Protein AF-A0A7K9UZG1-F1 (afdb_monomer)

Secondary structure (DSSP, 8-state):
-HHHHHHHHHHHHHT--TT---HHHHHHHHHHHHHHHHHS-HHHHHHHHHTS-HHHHHHHHHHHHHHHHS--TTHHHHHHHHHHHHHHHTTTT--

InterPro domains:
  IPR006789 Actin-related protein 2/3 complex subunit 5 [PF04699] (2-91)
  IPR006789 Actin-related protein 2/3 complex subunit 5 [PTHR12644] (1-88)
  IPR036743 Actin-related protein 2/3 complex subunit 5 superfamily [G3DSA:1.25.40.190] (1-94)
  IPR036743 Actin-related protein 2/3 complex subunit 5 superfamily [SSF69103] (2-88)

Nearest PDB structures (foldseek):
  7jpn-assembly1_G  TM=9.437E-01  e=1.319E-07  Bos taurus
  6yw7-assembly1_G  TM=9.301E-01  e=1.935E-07  Homo sapiens
  1tyq-assembly1_G  TM=9.263E-01  e=1.935E-07  Bos taurus
  7aqk-assembly1_g  TM=9.349E-01  e=2.686E-07  Mus musculus
  4jd2-assembly1_G  TM=9.294E-01  e=3.940E-07  Bos taurus

Organism: Anseranas semipalmata (NCBI:txid8851)

Radius of gyration: 12.59 Å; Cα contacts (8 Å, |Δi|>4): 67; chains: 1; bounding box: 32×25×39 Å

Foldseek 3Di:
DLVVLLVLLVVLLVVQPPPDPDPVVNVVSLVSNLVSLLPDDLVSLLVSLVVDDLSSLVVLLVSLVVCVVVPDPPSVVSSVSNNVSSCVSNCVPPD

Solvent-accessible surface area (backbone atoms only — not comparable to full-atom values): 5584 Å² total; per-residue (Å²): 119,68,68,56,50,52,52,46,50,52,50,50,62,75,64,48,54,84,82,54,86,53,63,67,60,44,51,53,50,46,56,50,47,51,55,45,59,66,68,53,50,80,83,51,47,54,56,52,51,71,72,42,54,75,72,49,44,53,49,48,51,53,52,44,56,56,40,66,75,57,70,48,94,78,42,61,66,46,44,49,54,50,50,54,49,41,38,52,74,70,50,80,69,69,129

Sequence (95 aa):
RT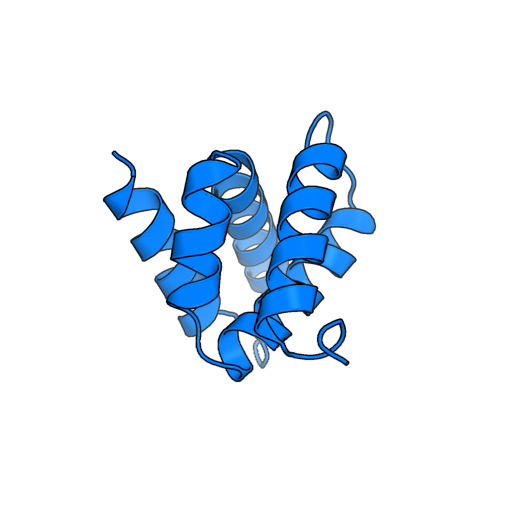GDALRALHAALRNAPLHARDRAVKEQAQGTMLRVLTSFKSSEIEQAVNSLDRNGIDLLMKYIYKGFEKPTENSSAILLQWHEKVGVSSGALGT

pLDDT: mean 77.89, std 10.1, range [44.38, 89.0]

Mean predicted aligned error: 6.72 Å

Structure (mmCIF, N/CA/C/O backbone):
data_AF-A0A7K9UZG1-F1
#
_entry.id   AF-A0A7K9UZG1-F1
#
loop_
_atom_site.group_PDB
_atom_site.id
_atom_site.type_symbol
_atom_site.label_atom_id
_atom_site.label_alt_id
_atom_site.label_comp_id
_atom_site.label_asym_id
_atom_site.label_entity_id
_atom_site.label_seq_id
_atom_site.pdbx_PDB_ins_code
_atom_site.Cartn_x
_atom_site.Cartn_y
_atom_site.Cartn_z
_atom_site.occupancy
_atom_site.B_iso_or_equiv
_atom_site.auth_seq_id
_atom_site.auth_comp_id
_atom_site.auth_asym_id
_atom_site.auth_atom_id
_atom_site.pdbx_PDB_model_num
ATOM 1 N N . ARG A 1 1 ? -16.019 -7.509 -3.450 1.00 52.66 1 ARG A N 1
ATOM 2 C CA . ARG A 1 1 ? -14.957 -6.840 -4.247 1.00 52.66 1 ARG A CA 1
ATOM 3 C C . ARG A 1 1 ? -13.692 -6.549 -3.423 1.00 52.66 1 ARG A C 1
ATOM 5 O O . ARG A 1 1 ? -12.623 -6.551 -4.005 1.00 52.66 1 ARG A O 1
ATOM 12 N N . THR A 1 2 ? -13.769 -6.393 -2.096 1.00 54.75 2 THR A N 1
ATOM 13 C CA . THR A 1 2 ? -12.611 -6.209 -1.188 1.00 54.75 2 THR A CA 1
ATOM 14 C C . THR A 1 2 ? -11.589 -7.353 -1.199 1.00 54.75 2 THR A C 1
ATOM 16 O O . THR A 1 2 ? -10.386 -7.113 -1.146 1.00 54.75 2 THR A O 1
ATOM 19 N N . GLY A 1 3 ? -12.048 -8.605 -1.320 1.00 65.31 3 GLY A N 1
ATOM 20 C CA . GLY A 1 3 ? -11.159 -9.773 -1.326 1.00 65.31 3 GLY A CA 1
ATOM 21 C C . GLY A 1 3 ? -10.149 -9.788 -2.481 1.00 65.31 3 GLY A C 1
ATOM 22 O O . GLY A 1 3 ? -9.042 -10.293 -2.313 1.00 65.31 3 GLY A O 1
ATOM 23 N N . ASP A 1 4 ? -10.489 -9.194 -3.628 1.00 77.31 4 ASP A N 1
ATOM 24 C CA . ASP A 1 4 ? -9.582 -9.094 -4.776 1.00 77.31 4 ASP A CA 1
ATOM 25 C C . ASP A 1 4 ? -8.441 -8.105 -4.528 1.00 77.31 4 ASP A C 1
ATOM 27 O O . ASP A 1 4 ? -7.298 -8.408 -4.859 1.00 77.31 4 ASP A O 1
ATOM 31 N N . ALA A 1 5 ? -8.716 -6.962 -3.889 1.00 79.62 5 ALA A N 1
ATOM 32 C CA . ALA A 1 5 ? -7.694 -5.961 -3.577 1.00 79.62 5 ALA A CA 1
ATOM 33 C C . ALA A 1 5 ? -6.654 -6.505 -2.583 1.00 79.62 5 ALA A C 1
ATOM 35 O O . ALA A 1 5 ? -5.453 -6.314 -2.763 1.00 79.62 5 ALA A O 1
ATOM 36 N N . LEU A 1 6 ? -7.104 -7.257 -1.575 1.00 82.88 6 LEU A N 1
ATOM 37 C CA . LEU A 1 6 ? -6.243 -7.866 -0.556 1.00 82.88 6 LEU A CA 1
ATOM 38 C C . LEU A 1 6 ? -5.398 -9.011 -1.132 1.00 82.88 6 LEU A C 1
ATOM 40 O O . LEU A 1 6 ? -4.192 -9.084 -0.890 1.00 82.88 6 LEU A O 1
ATOM 44 N N . ARG A 1 7 ? -5.987 -9.847 -1.998 1.00 83.19 7 ARG A N 1
ATOM 45 C CA . ARG A 1 7 ? -5.230 -10.857 -2.757 1.00 83.19 7 ARG A CA 1
ATOM 46 C C . ARG A 1 7 ? -4.226 -10.217 -3.711 1.00 83.19 7 ARG A C 1
ATOM 48 O O . ARG A 1 7 ? -3.112 -10.723 -3.817 1.00 83.19 7 ARG A O 1
ATOM 55 N N . ALA A 1 8 ? -4.587 -9.115 -4.368 1.00 84.06 8 ALA A N 1
ATOM 56 C CA . ALA A 1 8 ? -3.685 -8.374 -5.243 1.00 84.06 8 ALA A CA 1
ATOM 57 C C . ALA A 1 8 ? -2.510 -7.769 -4.463 1.00 84.06 8 ALA A C 1
ATOM 59 O O . ALA A 1 8 ? -1.375 -7.878 -4.916 1.00 84.06 8 ALA A O 1
ATOM 60 N N . LEU A 1 9 ? -2.759 -7.219 -3.269 1.00 84.19 9 LEU A N 1
ATOM 61 C CA . LEU A 1 9 ? -1.722 -6.716 -2.367 1.00 84.19 9 LEU A CA 1
ATOM 62 C C . LEU A 1 9 ? -0.747 -7.832 -1.966 1.00 84.19 9 LEU A C 1
ATOM 64 O O . LEU A 1 9 ? 0.461 -7.698 -2.150 1.00 84.19 9 LEU A O 1
ATOM 68 N N . HIS A 1 10 ? -1.267 -8.965 -1.485 1.00 82.38 10 HIS A N 1
ATOM 69 C CA . HIS A 1 10 ? -0.445 -10.123 -1.123 1.00 82.38 10 HIS A CA 1
ATOM 70 C C . HIS A 1 10 ? 0.346 -10.666 -2.316 1.00 82.38 10 HIS A C 1
ATOM 72 O O . HIS A 1 10 ? 1.525 -10.988 -2.177 1.00 82.38 10 HIS A O 1
ATOM 78 N N . ALA A 1 11 ? -0.274 -10.757 -3.494 1.00 82.06 11 ALA A N 1
ATOM 79 C CA . ALA A 1 11 ? 0.400 -11.200 -4.708 1.00 82.06 11 ALA A CA 1
ATOM 80 C C . ALA A 1 11 ? 1.505 -10.222 -5.130 1.00 82.06 11 ALA A C 1
ATOM 82 O O . ALA A 1 11 ? 2.597 -10.663 -5.476 1.00 82.06 11 ALA A O 1
ATOM 83 N N . ALA A 1 12 ? 1.253 -8.913 -5.056 1.00 79.56 12 ALA A N 1
ATOM 84 C CA . ALA A 1 12 ? 2.225 -7.879 -5.389 1.00 79.56 12 ALA A CA 1
ATOM 85 C C . ALA A 1 12 ? 3.411 -7.857 -4.414 1.00 79.56 12 ALA A C 1
ATOM 87 O O . ALA A 1 12 ? 4.541 -7.670 -4.851 1.00 79.56 12 ALA A O 1
ATOM 88 N N . LEU A 1 13 ? 3.178 -8.115 -3.123 1.00 78.62 13 LEU A N 1
ATOM 89 C CA . LEU A 1 13 ? 4.234 -8.227 -2.112 1.00 78.62 13 LEU A CA 1
ATOM 90 C C . LEU A 1 13 ? 5.031 -9.533 -2.239 1.00 78.62 13 LEU A C 1
ATOM 92 O O . LEU A 1 13 ? 6.254 -9.502 -2.141 1.00 78.62 13 LEU A O 1
ATOM 96 N N . ARG A 1 14 ? 4.381 -10.676 -2.513 1.00 74.88 14 ARG A N 1
ATOM 97 C CA . ARG A 1 14 ? 5.076 -11.963 -2.750 1.00 74.88 14 ARG A CA 1
ATOM 98 C C . ARG A 1 14 ? 5.897 -11.960 -4.030 1.00 74.88 14 ARG A C 1
ATOM 100 O O . ARG A 1 14 ? 6.996 -12.500 -4.046 1.00 74.88 14 ARG A O 1
ATOM 107 N N . ASN A 1 15 ? 5.354 -11.371 -5.091 1.00 68.06 15 ASN A N 1
ATOM 108 C CA . ASN A 1 15 ? 6.030 -11.247 -6.378 1.00 68.06 15 ASN A CA 1
ATOM 109 C C . ASN A 1 15 ? 6.834 -9.954 -6.484 1.00 68.06 15 ASN A C 1
ATOM 111 O O . ASN A 1 15 ? 7.285 -9.625 -7.582 1.00 68.06 15 ASN A O 1
ATOM 115 N N . ALA A 1 16 ? 7.006 -9.214 -5.382 1.00 67.50 16 ALA A N 1
ATOM 116 C CA . ALA A 1 16 ? 7.772 -7.985 -5.378 1.00 67.50 16 ALA A CA 1
ATOM 117 C C . ALA A 1 16 ? 9.172 -8.298 -5.919 1.00 67.50 16 ALA A C 1
ATOM 119 O O . ALA A 1 16 ? 9.913 -9.073 -5.306 1.00 67.50 16 ALA A O 1
ATOM 120 N N . PRO A 1 17 ? 9.554 -7.725 -7.071 1.00 64.62 17 PRO A N 1
ATOM 121 C CA . PRO A 1 17 ? 10.807 -8.039 -7.738 1.00 64.62 17 PRO A CA 1
ATOM 122 C C . PRO A 1 17 ? 11.975 -7.330 -7.029 1.00 64.62 17 PRO A C 1
ATOM 124 O O . PRO A 1 17 ? 12.700 -6.541 -7.634 1.00 64.62 17 PRO A O 1
ATOM 127 N N . LEU A 1 18 ? 12.161 -7.589 -5.728 1.00 58.75 18 LEU A N 1
ATOM 128 C CA . LEU A 1 18 ? 13.205 -6.999 -4.882 1.00 58.75 18 LEU A CA 1
ATOM 12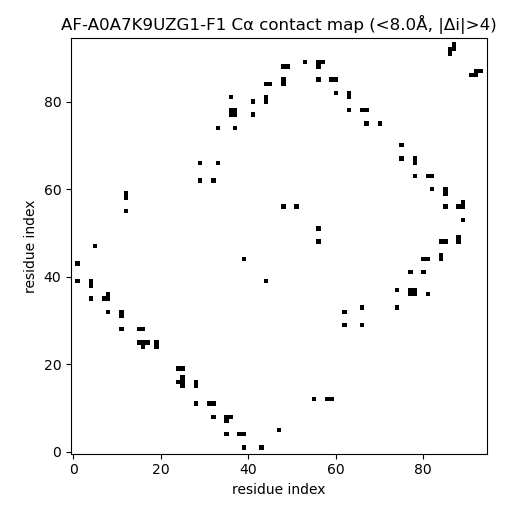9 C C . LEU A 1 18 ? 14.593 -7.254 -5.481 1.00 58.75 18 LEU A C 1
ATOM 131 O O . LEU A 1 18 ? 15.431 -6.355 -5.517 1.00 58.75 18 LEU A O 1
ATOM 135 N N . HIS A 1 19 ? 14.782 -8.449 -6.047 1.00 56.69 19 HIS A N 1
ATOM 136 C CA . HIS A 1 19 ? 16.023 -8.885 -6.684 1.00 56.69 19 HIS A CA 1
ATOM 137 C C . HIS A 1 19 ? 16.005 -8.832 -8.216 1.00 56.69 19 HIS A C 1
ATOM 139 O O . HIS A 1 19 ? 17.026 -9.140 -8.832 1.00 56.69 19 HIS A O 1
ATOM 145 N N . ALA A 1 20 ? 14.896 -8.450 -8.864 1.00 61.00 20 ALA A N 1
ATOM 146 C CA . ALA A 1 20 ? 14.910 -8.384 -10.324 1.00 61.00 20 ALA A CA 1
ATOM 147 C C . ALA A 1 20 ? 15.854 -7.267 -10.779 1.00 61.00 20 ALA A C 1
ATOM 149 O O . ALA A 1 20 ? 15.850 -6.159 -10.232 1.00 61.00 20 ALA A O 1
ATOM 150 N N . ARG A 1 21 ? 16.675 -7.554 -11.788 1.00 63.75 21 ARG A N 1
ATOM 151 C CA . ARG A 1 21 ? 17.537 -6.545 -12.416 1.00 63.75 21 ARG A CA 1
ATOM 152 C C . ARG A 1 21 ? 16.736 -5.596 -13.311 1.00 63.75 21 ARG A C 1
ATOM 154 O O . ARG A 1 21 ? 17.124 -4.441 -13.463 1.00 63.75 21 ARG A O 1
ATOM 161 N N . ASP A 1 22 ? 15.584 -6.043 -13.802 1.00 76.12 22 ASP A N 1
ATOM 162 C CA . ASP A 1 22 ? 14.711 -5.269 -14.676 1.00 76.12 22 ASP A CA 1
ATOM 163 C C . ASP A 1 22 ? 13.990 -4.122 -13.968 1.00 76.12 22 ASP A C 1
ATOM 165 O O . ASP A 1 22 ? 13.125 -4.316 -13.106 1.00 76.12 22 ASP A O 1
ATOM 169 N N . ARG A 1 23 ? 14.307 -2.895 -14.397 1.00 74.94 23 ARG A N 1
ATOM 170 C CA . ARG A 1 23 ? 13.584 -1.686 -13.976 1.00 74.94 23 ARG A CA 1
ATOM 171 C C . ARG A 1 23 ? 12.124 -1.711 -14.424 1.00 74.94 23 ARG A C 1
ATOM 173 O O . ARG A 1 23 ? 11.267 -1.352 -13.625 1.00 74.94 23 ARG A O 1
ATOM 180 N N . ALA A 1 24 ? 11.838 -2.199 -15.632 1.00 79.25 24 ALA A N 1
ATOM 181 C CA . ALA A 1 24 ? 10.481 -2.239 -16.177 1.00 79.25 24 ALA A CA 1
ATOM 182 C C . ALA A 1 24 ? 9.524 -3.059 -15.295 1.00 79.25 24 ALA A C 1
ATOM 184 O O . ALA A 1 24 ? 8.422 -2.615 -14.983 1.00 79.25 24 ALA A O 1
ATOM 185 N N . VAL A 1 25 ? 9.979 -4.216 -14.804 1.00 77.19 25 VAL A N 1
ATOM 186 C CA . VAL A 1 25 ? 9.182 -5.082 -13.921 1.00 77.19 25 VAL A CA 1
ATOM 187 C C . VAL A 1 25 ? 8.965 -4.422 -12.555 1.00 77.19 25 VAL A C 1
ATOM 189 O O . VAL A 1 25 ? 7.868 -4.490 -12.001 1.00 77.19 25 VAL A O 1
ATOM 192 N N . LYS A 1 26 ? 9.975 -3.717 -12.022 1.00 75.31 26 LYS A N 1
ATOM 193 C CA . LYS A 1 26 ? 9.835 -2.931 -10.782 1.00 75.31 26 LYS A CA 1
ATOM 194 C C . LYS A 1 26 ? 8.820 -1.802 -10.935 1.00 75.31 26 LYS A C 1
ATOM 196 O O . LYS A 1 26 ? 8.000 -1.615 -10.040 1.00 75.31 26 LYS A O 1
ATOM 201 N N . GLU A 1 27 ? 8.855 -1.078 -12.050 1.00 78.88 27 GLU A N 1
ATOM 202 C CA . GLU A 1 27 ? 7.911 0.009 -12.324 1.00 78.88 27 GLU A CA 1
ATOM 203 C C . GLU A 1 27 ? 6.487 -0.509 -12.537 1.00 78.88 27 GLU A C 1
ATOM 205 O O . GLU A 1 27 ? 5.546 0.053 -11.979 1.00 78.88 27 GLU A O 1
ATOM 210 N N . GLN A 1 28 ? 6.316 -1.622 -13.254 1.00 80.81 28 GLN A N 1
ATOM 211 C CA . GLN A 1 28 ? 5.010 -2.256 -13.433 1.00 80.81 28 GLN A CA 1
ATOM 212 C C . GLN A 1 28 ? 4.428 -2.749 -12.100 1.00 80.81 28 GLN A C 1
ATOM 214 O O . GLN A 1 28 ? 3.248 -2.520 -11.810 1.00 80.81 28 GLN A O 1
ATOM 219 N N . ALA A 1 29 ? 5.256 -3.384 -11.263 1.00 78.75 29 ALA A N 1
ATOM 220 C CA . ALA A 1 29 ? 4.857 -3.810 -9.926 1.00 78.75 29 ALA A CA 1
ATOM 221 C C . ALA A 1 29 ? 4.476 -2.604 -9.056 1.00 78.75 29 ALA A C 1
ATOM 223 O O . ALA A 1 29 ? 3.438 -2.635 -8.403 1.00 78.75 29 ALA A O 1
ATOM 224 N N . GLN A 1 30 ? 5.252 -1.514 -9.102 1.00 77.94 30 GLN A N 1
ATOM 225 C CA . GLN A 1 30 ? 4.924 -0.272 -8.397 1.00 77.94 30 GLN A CA 1
ATOM 226 C C . GLN A 1 30 ? 3.600 0.335 -8.854 1.00 77.94 30 GLN A C 1
ATOM 228 O O . GLN A 1 30 ? 2.782 0.675 -8.008 1.00 77.94 30 GLN A O 1
ATOM 233 N N . GLY A 1 31 ? 3.369 0.468 -10.162 1.00 80.31 31 GLY A N 1
ATOM 234 C CA . GLY A 1 31 ? 2.126 1.041 -10.683 1.00 80.31 31 GLY A CA 1
ATOM 235 C C . GLY A 1 31 ? 0.904 0.201 -10.310 1.00 80.31 31 GLY A C 1
ATOM 236 O O . GLY A 1 31 ? -0.143 0.741 -9.956 1.00 80.31 31 GLY A O 1
ATOM 237 N N . THR A 1 32 ? 1.060 -1.125 -10.313 1.00 83.19 32 THR A N 1
ATOM 238 C CA . THR A 1 32 ? 0.028 -2.049 -9.825 1.00 83.19 32 THR A CA 1
ATOM 239 C C . THR A 1 32 ? -0.210 -1.852 -8.331 1.00 83.19 32 THR A C 1
ATOM 241 O O . THR A 1 32 ? -1.356 -1.720 -7.914 1.00 83.19 32 THR A O 1
ATOM 244 N N . MET A 1 33 ? 0.860 -1.757 -7.538 1.00 81.38 33 MET A N 1
ATOM 245 C CA . MET A 1 33 ? 0.784 -1.551 -6.094 1.00 81.38 33 MET A CA 1
ATOM 246 C C . MET A 1 33 ? 0.088 -0.235 -5.754 1.00 81.38 33 MET A C 1
ATOM 248 O O . MET A 1 33 ? -0.853 -0.241 -4.978 1.00 81.38 33 MET A O 1
ATOM 252 N N . LEU A 1 34 ? 0.472 0.874 -6.389 1.00 82.00 34 LEU A N 1
ATOM 253 C CA . LEU A 1 34 ? -0.177 2.176 -6.215 1.00 82.00 34 LEU A CA 1
ATOM 254 C C . LEU A 1 34 ? -1.667 2.117 -6.543 1.00 8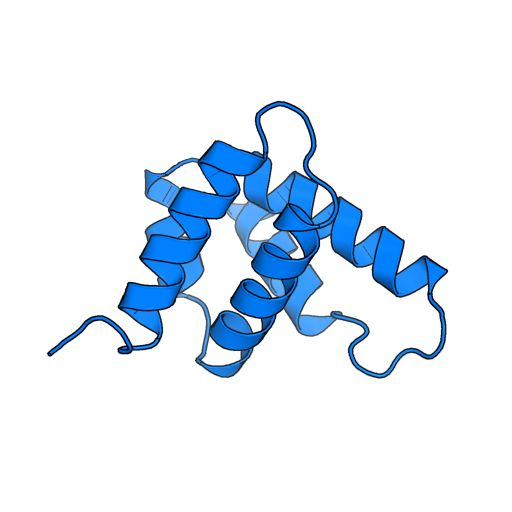2.00 34 LEU A C 1
ATOM 256 O O . LEU A 1 34 ? -2.470 2.613 -5.764 1.00 82.00 34 LEU A O 1
ATOM 260 N N . ARG A 1 35 ? -2.045 1.471 -7.651 1.00 82.81 35 ARG A N 1
ATOM 261 C CA . ARG A 1 35 ? -3.454 1.313 -8.036 1.00 82.81 35 ARG A CA 1
ATOM 262 C C . ARG A 1 35 ? -4.240 0.466 -7.035 1.00 82.81 35 ARG A C 1
ATOM 264 O O . ARG A 1 35 ? -5.408 0.735 -6.782 1.00 82.81 35 ARG A O 1
ATOM 271 N N . VAL A 1 36 ? -3.605 -0.562 -6.478 1.00 85.31 36 VAL A N 1
ATOM 272 C CA . VAL A 1 36 ? -4.186 -1.383 -5.415 1.00 85.31 36 VAL A CA 1
ATOM 273 C C . VAL A 1 36 ? -4.354 -0.536 -4.154 1.00 85.31 36 VAL A C 1
ATOM 275 O O . VAL A 1 36 ? -5.473 -0.434 -3.666 1.00 85.31 36 VAL A O 1
ATOM 278 N N . LEU A 1 37 ? -3.300 0.149 -3.695 1.00 83.81 37 LEU A N 1
ATOM 279 C CA . LEU A 1 37 ? -3.303 1.033 -2.523 1.00 83.81 37 LEU A CA 1
ATOM 280 C C . LEU A 1 37 ? -4.383 2.116 -2.621 1.00 83.81 37 LEU A C 1
ATOM 282 O O . LEU A 1 37 ? -5.099 2.315 -1.647 1.00 83.81 37 LEU A O 1
ATOM 286 N N . THR A 1 38 ? -4.534 2.772 -3.779 1.00 83.88 38 THR A N 1
ATOM 287 C CA . THR A 1 38 ? -5.562 3.804 -4.015 1.00 83.88 38 THR A CA 1
ATOM 288 C C . THR A 1 38 ? -6.978 3.247 -4.132 1.00 83.88 38 THR A C 1
ATOM 290 O O . THR A 1 38 ? -7.939 3.991 -3.960 1.00 83.88 38 THR A O 1
ATOM 293 N N . SER A 1 39 ? -7.127 1.946 -4.394 1.00 84.50 39 SER A N 1
ATOM 294 C CA . SER A 1 39 ? -8.425 1.272 -4.442 1.00 84.50 39 SER A CA 1
ATOM 295 C C . SER A 1 39 ? -8.940 0.844 -3.064 1.00 84.50 39 SER A C 1
ATOM 297 O O . SER A 1 39 ? -10.114 0.477 -2.960 1.00 84.50 39 SER A O 1
ATOM 299 N N . PHE A 1 40 ? -8.097 0.847 -2.028 1.00 84.88 40 PHE A N 1
ATOM 300 C CA . PHE A 1 40 ? -8.512 0.528 -0.662 1.00 84.88 40 PHE A CA 1
ATOM 301 C C . PHE A 1 40 ? -9.225 1.708 -0.001 1.00 84.88 40 PHE A C 1
ATOM 303 O O . PHE A 1 40 ? -8.904 2.869 -0.237 1.00 84.88 40 PHE A O 1
ATOM 310 N N . LYS A 1 41 ? -10.178 1.416 0.883 1.00 84.75 41 LYS A N 1
ATOM 311 C CA . LYS A 1 41 ? -10.744 2.420 1.795 1.00 84.75 41 LYS A CA 1
ATOM 312 C C . LYS A 1 41 ? -9.977 2.434 3.108 1.00 84.75 41 LYS A C 1
ATOM 314 O O . LYS A 1 41 ? -9.489 1.392 3.531 1.00 84.75 41 LYS A O 1
ATOM 319 N N . SER A 1 42 ? -9.974 3.563 3.816 1.00 81.12 42 SER A N 1
ATOM 320 C CA . SER A 1 42 ? -9.294 3.711 5.115 1.00 81.12 42 SER A CA 1
ATOM 321 C C . SER A 1 42 ? -9.629 2.594 6.112 1.00 81.12 42 SER A C 1
ATOM 323 O O . SER A 1 42 ? -8.735 2.087 6.781 1.00 81.12 42 SER A O 1
ATOM 325 N N . SER A 1 43 ? -10.890 2.145 6.154 1.00 83.00 43 SER A N 1
ATOM 326 C CA . SER A 1 43 ? -11.335 1.040 7.020 1.00 83.00 43 SER A CA 1
ATOM 327 C C . SER A 1 43 ? -10.789 -0.337 6.618 1.00 83.00 43 SER A C 1
ATOM 329 O O . SER A 1 43 ? -10.707 -1.230 7.452 1.00 83.00 43 SER A O 1
ATOM 331 N N . GLU A 1 44 ? -10.428 -0.533 5.350 1.00 86.25 44 GLU A N 1
ATOM 332 C CA . GLU A 1 44 ? -9.882 -1.795 4.832 1.00 86.25 44 GLU A CA 1
ATOM 333 C C . GLU A 1 44 ? -8.350 -1.837 4.942 1.00 86.25 44 GLU A C 1
ATOM 335 O O . GLU A 1 44 ? -7.778 -2.921 5.054 1.00 86.25 44 GLU A O 1
ATOM 340 N N . ILE A 1 45 ? -7.692 -0.668 4.965 1.00 86.75 45 ILE A N 1
ATOM 341 C CA . ILE A 1 45 ? -6.238 -0.540 5.151 1.00 86.75 45 ILE A CA 1
ATOM 342 C C . ILE A 1 45 ? -5.808 -1.233 6.444 1.00 86.75 45 ILE A C 1
ATOM 344 O O . ILE A 1 45 ? -4.877 -2.028 6.425 1.00 86.75 45 ILE A O 1
ATOM 348 N N . GLU A 1 46 ? -6.500 -0.995 7.560 1.00 84.44 46 GLU A N 1
ATOM 349 C CA . GLU A 1 46 ? -6.144 -1.611 8.848 1.00 84.44 46 GLU A CA 1
ATOM 350 C C . GLU A 1 46 ? -6.157 -3.130 8.808 1.00 84.44 46 GLU A C 1
ATOM 352 O O . GLU A 1 46 ? -5.239 -3.767 9.323 1.00 84.44 46 GLU A O 1
ATOM 357 N N . GLN A 1 47 ? -7.180 -3.712 8.184 1.00 86.06 47 GLN A N 1
ATOM 358 C CA . GLN A 1 47 ? -7.289 -5.159 8.056 1.00 86.06 47 GLN A CA 1
ATOM 359 C C . GLN A 1 47 ? -6.198 -5.716 7.138 1.00 86.06 47 GLN A C 1
ATOM 361 O O . GLN A 1 47 ? -5.604 -6.743 7.456 1.00 86.06 47 GLN A O 1
ATOM 366 N N . ALA A 1 48 ? -5.914 -5.034 6.025 1.00 86.69 48 ALA A N 1
ATOM 367 C CA . ALA A 1 48 ? -4.862 -5.436 5.101 1.00 86.69 48 ALA A CA 1
ATOM 368 C C . ALA A 1 48 ? -3.477 -5.365 5.754 1.00 86.69 48 ALA A C 1
ATOM 370 O O . ALA A 1 48 ? -2.703 -6.303 5.631 1.00 86.69 48 ALA A O 1
ATOM 371 N N . VAL A 1 49 ? -3.175 -4.292 6.489 1.00 86.75 49 VAL A N 1
ATOM 372 C CA . VAL A 1 49 ? -1.907 -4.137 7.212 1.00 86.75 49 VAL A CA 1
ATOM 373 C C . VAL A 1 49 ? -1.786 -5.187 8.323 1.00 86.75 49 VAL A C 1
ATOM 375 O O . VAL A 1 49 ? -0.743 -5.820 8.427 1.00 86.75 49 VAL A O 1
ATOM 378 N N . ASN A 1 50 ? -2.849 -5.456 9.090 1.00 84.69 50 ASN A N 1
ATOM 379 C CA . ASN A 1 50 ? -2.837 -6.514 10.110 1.00 84.69 50 ASN A CA 1
ATOM 380 C C . ASN A 1 50 ? -2.663 -7.927 9.531 1.00 84.69 50 ASN A C 1
ATOM 382 O O . ASN A 1 50 ? -2.182 -8.811 10.235 1.00 84.69 50 ASN A O 1
ATOM 386 N N . SER A 1 51 ? -3.053 -8.171 8.273 1.00 85.81 51 SER A N 1
ATOM 387 C CA . SER A 1 51 ? -2.822 -9.472 7.631 1.00 85.81 51 SER A CA 1
ATOM 388 C C . SER A 1 51 ? -1.409 -9.638 7.071 1.00 85.81 51 SER A C 1
ATOM 390 O O . SER A 1 51 ? -1.094 -10.717 6.566 1.00 85.81 51 SER A O 1
ATOM 392 N N . LEU A 1 52 ? -0.579 -8.590 7.106 1.00 84.69 52 LEU A N 1
ATOM 393 C CA . LEU A 1 52 ? 0.801 -8.631 6.639 1.00 84.69 52 LEU A CA 1
ATOM 394 C C . LEU A 1 52 ? 1.758 -8.958 7.785 1.00 84.69 52 LEU A C 1
ATOM 396 O O . LEU A 1 52 ? 1.732 -8.341 8.845 1.00 84.69 52 LEU A O 1
ATOM 400 N N . ASP A 1 53 ? 2.691 -9.868 7.523 1.00 85.31 53 ASP A N 1
ATOM 401 C CA . ASP A 1 53 ? 3.846 -10.087 8.391 1.00 85.31 53 ASP A CA 1
ATOM 402 C C . ASP A 1 53 ? 4.811 -8.892 8.372 1.00 85.31 53 ASP A C 1
ATOM 404 O O . ASP A 1 53 ? 4.819 -8.089 7.436 1.00 85.31 53 ASP A O 1
ATOM 408 N N . ARG A 1 54 ? 5.730 -8.829 9.348 1.00 81.25 54 ARG A N 1
ATOM 409 C CA . ARG A 1 54 ? 6.762 -7.771 9.456 1.00 81.25 54 ARG A CA 1
ATOM 410 C C . ARG A 1 54 ? 7.508 -7.505 8.146 1.00 81.25 54 ARG A C 1
ATOM 412 O O . ARG A 1 54 ? 7.796 -6.361 7.818 1.00 81.25 54 ARG A O 1
ATOM 419 N N . ASN A 1 55 ? 7.800 -8.556 7.382 1.00 82.56 55 ASN A N 1
ATOM 420 C CA . ASN A 1 55 ? 8.492 -8.423 6.101 1.00 82.56 55 ASN A CA 1
ATOM 421 C C . ASN A 1 55 ? 7.600 -7.780 5.018 1.00 82.56 55 ASN A C 1
ATOM 423 O O . ASN A 1 55 ? 8.079 -7.022 4.180 1.00 82.56 55 ASN A O 1
ATOM 427 N N . GLY A 1 56 ? 6.292 -8.058 5.050 1.00 84.06 56 GLY A N 1
ATOM 428 C CA . GLY A 1 56 ? 5.299 -7.421 4.186 1.00 84.06 56 GLY A CA 1
ATOM 429 C C . GLY A 1 56 ? 5.087 -5.951 4.547 1.00 84.06 56 GLY A C 1
ATOM 4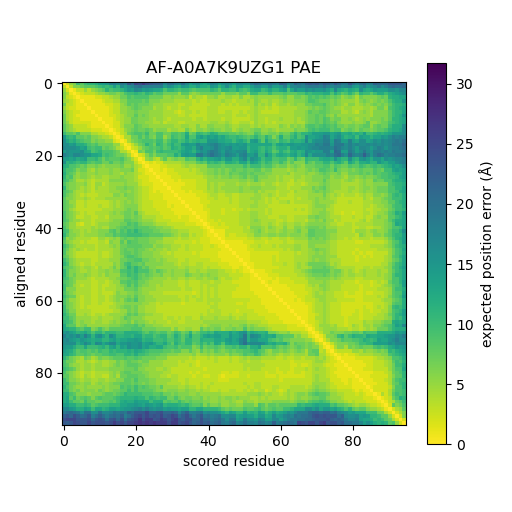30 O O . GLY A 1 56 ? 5.066 -5.116 3.648 1.00 84.06 56 GLY A O 1
ATOM 431 N N . ILE A 1 57 ? 5.016 -5.639 5.845 1.00 86.19 57 ILE A N 1
ATOM 432 C CA . ILE A 1 57 ? 4.975 -4.275 6.403 1.00 86.19 57 ILE A CA 1
ATOM 433 C C . ILE A 1 57 ? 6.183 -3.454 5.921 1.00 86.19 57 ILE A C 1
ATOM 435 O O . ILE A 1 57 ? 6.008 -2.358 5.392 1.00 86.19 57 ILE A O 1
ATOM 439 N N . ASP A 1 58 ? 7.399 -3.998 6.026 1.00 84.44 58 ASP A N 1
ATOM 440 C CA . ASP A 1 58 ? 8.632 -3.323 5.592 1.00 84.44 58 ASP A CA 1
ATOM 441 C C . ASP A 1 58 ? 8.660 -3.075 4.073 1.00 84.44 58 ASP A C 1
ATOM 443 O O . ASP A 1 58 ? 9.011 -1.988 3.602 1.00 84.44 58 ASP A O 1
ATOM 447 N N . LEU A 1 59 ? 8.213 -4.056 3.279 1.00 85.06 59 LEU A N 1
ATOM 448 C CA . LEU A 1 59 ? 8.052 -3.872 1.837 1.00 85.06 59 LEU A CA 1
ATOM 449 C C . LEU A 1 59 ? 7.035 -2.783 1.517 1.00 85.06 59 LEU A C 1
ATOM 451 O O . LEU A 1 59 ? 7.290 -1.939 0.659 1.00 85.06 59 LEU A O 1
ATOM 455 N N . LEU A 1 60 ? 5.885 -2.813 2.186 1.00 85.81 60 LEU A N 1
ATOM 456 C CA . LEU A 1 60 ? 4.819 -1.847 1.989 1.00 85.81 60 LEU A CA 1
ATOM 457 C C . LEU A 1 60 ? 5.324 -0.432 2.277 1.00 85.81 60 LEU A C 1
ATOM 459 O O . LEU A 1 60 ? 5.132 0.453 1.449 1.00 85.81 60 LEU A O 1
ATOM 463 N N . MET A 1 61 ? 6.065 -0.254 3.375 1.00 86.56 61 MET A N 1
ATOM 464 C CA . MET A 1 61 ? 6.743 0.995 3.728 1.00 86.56 61 MET A CA 1
ATOM 465 C C . MET A 1 61 ? 7.643 1.480 2.583 1.00 86.56 61 MET A C 1
ATOM 467 O O . MET A 1 61 ? 7.530 2.624 2.141 1.00 86.56 61 MET A O 1
ATOM 471 N N . LYS A 1 62 ? 8.482 0.598 2.023 1.00 84.50 62 LYS A N 1
ATOM 472 C CA . LYS A 1 62 ? 9.336 0.926 0.868 1.00 84.50 62 LYS A CA 1
ATOM 473 C C . LYS A 1 62 ? 8.519 1.360 -0.345 1.00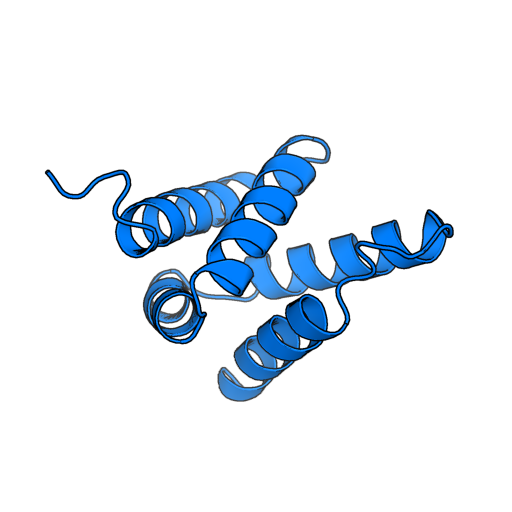 84.50 62 LYS A C 1
ATOM 475 O O . LYS A 1 62 ? 8.888 2.334 -0.992 1.00 84.50 62 LYS A O 1
ATOM 480 N N . TYR A 1 63 ? 7.422 0.670 -0.656 1.00 82.50 63 TYR A N 1
ATOM 481 C CA . TYR A 1 63 ? 6.532 1.042 -1.761 1.00 82.50 63 TYR A CA 1
ATOM 482 C C . TYR A 1 63 ? 5.847 2.391 -1.532 1.00 82.50 63 TYR A C 1
ATOM 484 O O . TYR A 1 63 ? 5.710 3.152 -2.487 1.00 82.50 63 TYR A O 1
ATOM 492 N N . ILE A 1 64 ? 5.467 2.703 -0.291 1.00 85.38 64 ILE A N 1
ATOM 493 C CA . ILE A 1 64 ? 4.858 3.981 0.086 1.00 85.38 64 ILE A CA 1
ATOM 494 C C . ILE A 1 64 ? 5.845 5.132 -0.133 1.00 85.38 64 ILE A C 1
ATOM 496 O O . ILE A 1 64 ? 5.510 6.080 -0.841 1.00 85.38 64 ILE A O 1
ATOM 500 N N . TYR A 1 65 ? 7.080 5.018 0.371 1.00 84.38 65 TYR A N 1
ATOM 501 C CA . TYR A 1 65 ? 8.140 6.010 0.123 1.00 84.38 65 TYR A CA 1
ATOM 502 C C . TYR A 1 65 ? 8.368 6.243 -1.368 1.00 84.38 65 TYR A C 1
ATOM 504 O O . TYR A 1 65 ? 8.411 7.375 -1.839 1.00 84.38 65 TYR A O 1
ATOM 512 N N . LYS A 1 66 ? 8.420 5.159 -2.135 1.00 79.62 66 LYS A N 1
ATOM 513 C CA . LYS A 1 66 ? 8.597 5.210 -3.585 1.00 79.62 66 LYS A CA 1
ATOM 514 C C . LYS A 1 66 ? 7.389 5.794 -4.323 1.00 79.62 66 LYS A C 1
ATOM 516 O O . LYS A 1 66 ? 7.531 6.341 -5.413 1.00 79.62 66 LYS A O 1
ATOM 521 N N . GLY A 1 67 ? 6.194 5.655 -3.752 1.00 80.31 67 GLY A N 1
ATOM 522 C CA . GLY A 1 67 ? 4.976 6.312 -4.220 1.00 80.31 67 GLY A CA 1
ATOM 523 C C . GLY A 1 67 ? 4.999 7.817 -3.963 1.00 80.31 67 GLY A C 1
ATOM 524 O O . GLY A 1 67 ? 4.558 8.576 -4.820 1.00 80.31 67 GLY A O 1
ATOM 525 N N . PHE A 1 68 ? 5.588 8.258 -2.848 1.00 79.75 68 PHE A N 1
ATOM 526 C CA . PHE A 1 68 ? 5.823 9.680 -2.584 1.00 79.75 68 PHE A CA 1
ATOM 527 C C . PHE A 1 68 ? 6.840 10.311 -3.543 1.00 79.75 68 PHE A C 1
ATOM 529 O O . PHE A 1 68 ? 6.712 11.492 -3.846 1.00 79.75 68 PHE A O 1
ATOM 536 N N . GLU A 1 69 ? 7.804 9.544 -4.067 1.00 80.69 69 GLU A N 1
ATOM 537 C CA . GLU A 1 69 ? 8.727 10.021 -5.113 1.00 80.69 69 GLU A CA 1
ATOM 538 C C . GLU A 1 69 ? 8.033 10.249 -6.470 1.00 80.69 69 GLU A C 1
ATOM 540 O O . GLU A 1 69 ? 8.488 11.064 -7.271 1.00 80.69 69 GLU A O 1
ATOM 545 N N . LYS A 1 70 ? 6.927 9.541 -6.742 1.00 68.38 70 LYS A N 1
ATOM 546 C CA . LYS A 1 70 ? 6.103 9.702 -7.953 1.00 68.38 70 LYS A CA 1
ATOM 547 C C . LYS A 1 70 ? 4.655 10.043 -7.572 1.00 68.38 70 LYS A C 1
ATOM 549 O O . LYS A 1 70 ? 3.753 9.234 -7.822 1.00 68.38 70 LYS A O 1
ATOM 554 N N . PRO A 1 71 ? 4.410 11.219 -6.968 1.00 62.09 71 PRO A N 1
ATOM 555 C CA . PRO A 1 71 ? 3.081 11.573 -6.508 1.00 62.09 71 PRO A CA 1
ATOM 556 C C . PRO A 1 71 ? 2.146 11.690 -7.713 1.00 62.09 71 PRO A C 1
ATOM 558 O O . PRO A 1 71 ? 2.420 12.398 -8.680 1.00 62.09 71 PRO A O 1
ATOM 561 N N . THR A 1 72 ? 1.042 10.954 -7.663 1.00 65.25 72 THR A N 1
ATOM 562 C CA . THR A 1 72 ? -0.063 11.057 -8.623 1.00 65.25 72 THR A CA 1
ATOM 563 C C . THR A 1 72 ? -1.245 11.723 -7.927 1.00 65.25 72 THR A C 1
ATOM 565 O O . THR A 1 72 ? -1.383 11.628 -6.705 1.00 65.25 72 THR A O 1
ATOM 568 N N . GLU A 1 73 ? -2.103 12.407 -8.680 1.00 64.75 73 GLU A N 1
ATOM 569 C CA . GLU A 1 73 ? -3.243 13.142 -8.123 1.00 64.75 73 GLU A CA 1
ATOM 570 C C . GLU A 1 73 ? -4.101 12.225 -7.223 1.00 64.75 73 GLU A C 1
ATOM 572 O O . GLU A 1 73 ? -4.376 11.076 -7.575 1.00 64.75 73 GLU A O 1
ATOM 577 N N . ASN A 1 74 ? -4.454 12.692 -6.020 1.00 67.19 74 ASN A N 1
ATOM 578 C CA . ASN A 1 74 ? -5.165 11.947 -4.960 1.00 67.19 74 ASN A CA 1
ATOM 579 C C . ASN A 1 74 ? -4.414 10.773 -4.294 1.00 67.19 74 ASN A C 1
ATOM 581 O O . ASN A 1 74 ? -4.897 10.222 -3.304 1.00 67.19 74 ASN A O 1
ATOM 585 N N . SER A 1 75 ? -3.214 10.412 -4.757 1.00 73.19 75 SER A N 1
ATOM 586 C CA . SER A 1 75 ? -2.459 9.276 -4.201 1.00 73.19 75 SER A CA 1
ATOM 587 C C . SER A 1 75 ? -1.780 9.610 -2.868 1.00 73.19 75 SER A C 1
ATOM 589 O O . SER A 1 75 ? -1.643 8.747 -2.008 1.00 73.19 75 SER A O 1
ATOM 591 N N . SER A 1 76 ? -1.404 10.870 -2.640 1.00 80.50 76 SER A N 1
ATOM 592 C CA . SER A 1 76 ? -0.704 11.281 -1.413 1.00 80.50 76 SER A CA 1
ATOM 593 C C . SER A 1 76 ? -1.539 11.076 -0.146 1.00 80.50 76 SER A C 1
ATOM 595 O O . SER A 1 76 ? -1.010 10.622 0.865 1.00 80.50 76 SER A O 1
ATOM 597 N N . ALA A 1 77 ? -2.846 11.357 -0.198 1.00 85.19 77 ALA A N 1
ATOM 598 C CA . ALA A 1 77 ? -3.735 11.201 0.954 1.00 85.19 77 ALA A CA 1
ATOM 599 C C . ALA A 1 77 ? -3.843 9.734 1.392 1.00 85.19 77 ALA A C 1
ATOM 601 O O . ALA A 1 77 ? -3.743 9.427 2.577 1.00 85.19 77 ALA A O 1
ATOM 602 N N . ILE A 1 78 ? -3.988 8.816 0.433 1.00 85.81 78 ILE A N 1
ATOM 603 C CA . ILE A 1 78 ? -4.056 7.391 0.748 1.00 85.81 78 ILE A CA 1
ATOM 604 C C . ILE A 1 78 ? -2.697 6.846 1.192 1.00 85.81 78 ILE A C 1
ATOM 606 O O . ILE A 1 78 ? -2.639 6.083 2.151 1.00 85.81 78 ILE A O 1
ATOM 610 N N . LEU A 1 79 ? -1.593 7.281 0.574 1.00 87.19 79 LEU A N 1
ATOM 611 C CA . LEU A 1 79 ? -0.240 6.887 0.979 1.00 87.19 79 LEU A CA 1
ATOM 612 C C . LEU A 1 79 ? 0.064 7.285 2.429 1.00 87.19 79 LEU A C 1
ATOM 614 O O . LEU A 1 79 ? 0.670 6.497 3.150 1.00 87.19 79 LEU A O 1
ATOM 618 N N . LEU A 1 80 ? -0.404 8.455 2.877 1.00 88.31 80 LEU A N 1
ATOM 619 C CA . LEU A 1 80 ? -0.304 8.878 4.278 1.00 88.31 80 LEU A CA 1
ATOM 620 C C . LEU A 1 80 ? -1.103 7.963 5.214 1.00 88.31 80 LEU A C 1
ATOM 622 O O . LEU A 1 80 ? -0.574 7.531 6.233 1.00 88.31 80 LEU A O 1
ATOM 626 N N . GLN A 1 81 ? -2.337 7.596 4.850 1.00 88.31 81 GLN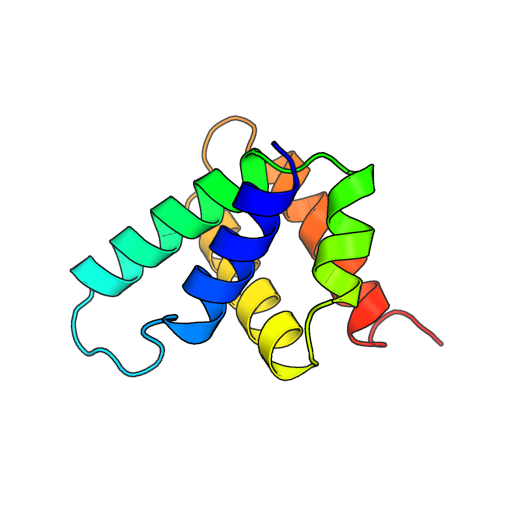 A N 1
ATOM 627 C CA . GLN A 1 81 ? -3.135 6.657 5.651 1.00 88.31 81 GLN A CA 1
ATOM 628 C C . GLN A 1 81 ? -2.454 5.292 5.777 1.00 88.31 81 GLN A C 1
ATOM 630 O O . GLN A 1 81 ? -2.399 4.720 6.865 1.00 88.31 81 GLN A O 1
ATOM 635 N N . TRP A 1 82 ? -1.903 4.778 4.676 1.00 89.00 82 TRP A N 1
ATOM 636 C CA . TRP A 1 82 ? -1.110 3.553 4.698 1.00 89.00 82 TRP A CA 1
ATOM 637 C C . TRP A 1 82 ? 0.130 3.708 5.582 1.00 89.00 82 TRP A C 1
ATOM 639 O O . TRP A 1 82 ? 0.385 2.834 6.405 1.00 89.00 82 TRP A O 1
ATOM 649 N N . HIS A 1 83 ? 0.865 4.818 5.4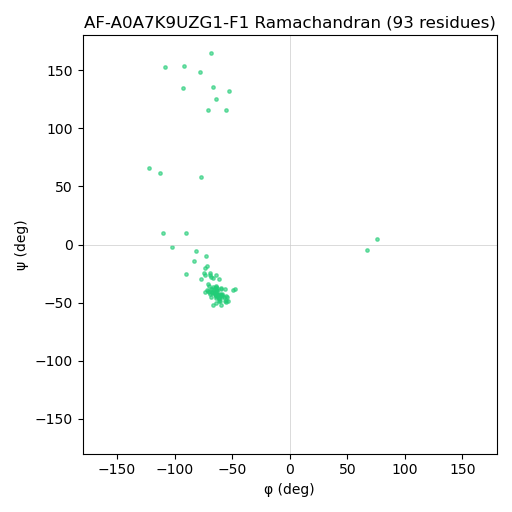66 1.00 87.75 83 HIS A N 1
ATOM 650 C CA . HIS A 1 83 ? 2.051 5.100 6.278 1.00 87.75 83 HIS A CA 1
ATOM 651 C C . HIS A 1 83 ? 1.744 5.060 7.781 1.00 87.75 83 HIS A C 1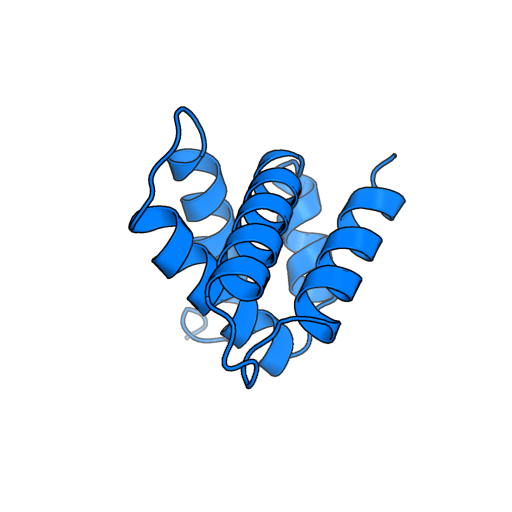
ATOM 653 O O . HIS A 1 83 ? 2.444 4.378 8.528 1.00 87.75 83 HIS A O 1
ATOM 659 N N . GLU A 1 84 ? 0.679 5.731 8.227 1.00 87.81 84 GLU A N 1
ATOM 660 C CA . 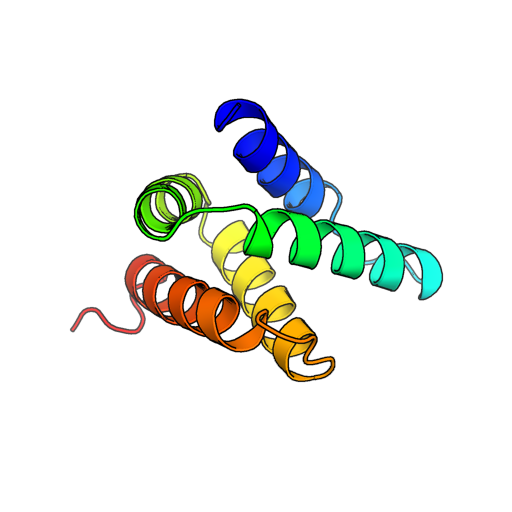GLU A 1 84 ? 0.291 5.721 9.641 1.00 87.81 84 GLU A CA 1
ATOM 661 C C . GLU A 1 84 ? -0.059 4.312 10.129 1.00 87.81 84 GLU A C 1
ATOM 663 O O . GLU A 1 84 ? 0.446 3.867 11.160 1.00 87.81 84 GLU A O 1
ATOM 668 N N . LYS A 1 85 ? -0.868 3.558 9.372 1.00 86.94 85 LYS A N 1
ATOM 669 C CA . LYS A 1 85 ? -1.273 2.202 9.780 1.00 86.94 85 LYS A CA 1
ATOM 670 C C . LYS A 1 85 ? -0.110 1.209 9.787 1.00 86.94 85 LYS A C 1
ATOM 672 O O . LYS A 1 85 ? -0.019 0.385 10.698 1.00 86.94 85 LYS A O 1
ATOM 677 N N . VAL A 1 86 ? 0.793 1.306 8.811 1.00 85.69 86 VAL A N 1
ATOM 678 C CA . VAL A 1 86 ? 2.030 0.511 8.744 1.00 85.69 86 VAL A CA 1
ATOM 679 C C . VAL A 1 86 ? 2.943 0.840 9.922 1.00 85.69 86 VAL A C 1
ATOM 681 O O . VAL A 1 86 ? 3.467 -0.083 10.536 1.00 85.69 86 VAL A O 1
ATOM 684 N N . GLY A 1 87 ? 3.090 2.119 10.285 1.00 78.81 87 GLY A N 1
ATOM 685 C CA . GLY A 1 87 ? 3.872 2.555 11.448 1.00 78.81 87 GLY A CA 1
ATOM 686 C C . GLY A 1 87 ? 3.314 2.063 12.789 1.00 78.81 87 GLY A C 1
ATOM 687 O O . GLY A 1 87 ? 4.073 1.700 13.686 1.00 78.81 87 GLY A O 1
ATOM 688 N N . VAL A 1 88 ? 1.986 1.988 12.912 1.00 80.19 88 VAL A N 1
ATOM 689 C CA . VAL A 1 88 ? 1.325 1.385 14.080 1.00 80.19 88 VAL A CA 1
ATOM 690 C C . VAL A 1 88 ? 1.556 -0.130 14.117 1.00 80.19 88 VAL A C 1
ATOM 692 O O . VAL A 1 88 ? 1.925 -0.668 15.157 1.00 80.19 88 VAL A O 1
ATOM 695 N N . SER A 1 89 ? 1.408 -0.827 12.985 1.00 76.50 89 SER A N 1
ATOM 696 C CA . SER A 1 89 ? 1.584 -2.291 12.928 1.00 76.50 89 SER A CA 1
ATOM 697 C C . SER A 1 89 ? 3.042 -2.750 13.015 1.00 76.50 89 SER A C 1
ATOM 699 O O . SER A 1 89 ? 3.310 -3.858 13.471 1.00 76.50 89 SER A O 1
ATOM 701 N N . SER A 1 90 ? 4.004 -1.915 12.612 1.00 68.50 90 SER A N 1
ATOM 702 C CA . SER A 1 90 ? 5.434 -2.196 12.783 1.00 68.50 90 SER A CA 1
ATOM 703 C C . SER A 1 90 ? 5.897 -2.065 14.240 1.00 68.50 90 SER A C 1
ATOM 705 O O . SER A 1 90 ? 7.015 -2.469 14.556 1.00 68.50 90 SER A O 1
ATOM 707 N N . GLY A 1 91 ? 5.050 -1.528 15.129 1.00 63.62 91 GLY A N 1
ATOM 708 C CA . GLY A 1 91 ? 5.384 -1.263 16.528 1.00 63.62 91 GLY A CA 1
ATOM 709 C C . GLY A 1 91 ? 6.274 -0.033 16.730 1.00 63.62 91 GLY A C 1
ATOM 710 O O . GLY A 1 91 ? 6.673 0.239 17.856 1.00 63.62 91 GLY A O 1
ATOM 711 N N . ALA A 1 92 ? 6.576 0.728 15.671 1.00 56.22 92 ALA A N 1
ATOM 712 C CA . ALA A 1 92 ? 7.449 1.903 15.739 1.00 56.22 92 ALA A CA 1
ATOM 713 C C . ALA A 1 92 ? 6.794 3.121 16.422 1.00 56.22 92 ALA A C 1
ATOM 715 O O . ALA A 1 92 ? 7.498 4.020 16.869 1.00 56.22 92 ALA A O 1
ATOM 716 N N . LEU A 1 93 ? 5.460 3.151 16.503 1.00 55.03 93 LEU A N 1
ATOM 717 C CA . LEU A 1 93 ? 4.667 4.219 17.136 1.00 55.03 93 LEU A CA 1
ATOM 718 C C . LEU A 1 93 ? 3.980 3.777 18.443 1.00 55.03 93 LEU A C 1
ATOM 720 O O . LEU A 1 93 ? 3.127 4.491 18.961 1.00 55.03 93 LEU A O 1
ATOM 724 N N . GLY A 1 94 ? 4.319 2.592 18.959 1.00 50.06 94 GLY A N 1
ATOM 725 C CA . GLY A 1 94 ? 3.678 1.982 20.124 1.00 50.06 94 GLY A CA 1
ATOM 726 C C . GLY A 1 94 ? 4.590 1.882 21.344 1.00 50.06 94 GLY A C 1
ATOM 727 O O . GLY A 1 94 ? 4.840 0.768 21.794 1.00 50.06 94 GLY A O 1
ATOM 728 N N . THR A 1 95 ? 5.060 3.018 21.867 1.00 44.38 95 THR A N 1
ATOM 729 C CA . THR A 1 95 ? 5.487 3.194 23.272 1.00 44.38 95 THR A CA 1
ATOM 730 C C . THR A 1 95 ? 5.211 4.616 23.718 1.00 44.38 95 THR A C 1
ATOM 732 O O . THR A 1 95 ? 5.653 5.525 22.978 1.00 44.38 95 THR A O 1
#